Protein AF-A0A9W8PYK5-F1 (afdb_monomer_lite)

Secondary structure (DSSP, 8-state):
------------------SSSS-HHHHHHHHTT---HHHHHHHHH--HHHHHHHHTSHHHHHHHHTSTT---S-HHHHHHHHHHHHHHHHHHHHHHHHHHHTS---------TT------TT-----GGGS---

pLDDT: mean 73.77, std 20.31, range [39.22, 95.56]

Structure (mmCIF, N/CA/C/O backbone):
data_AF-A0A9W8PYK5-F1
#
_entry.id   AF-A0A9W8PYK5-F1
#
loop_
_atom_site.group_PDB
_atom_site.id
_atom_site.type_symbol
_atom_site.label_atom_id
_atom_site.label_alt_id
_atom_site.label_comp_id
_atom_site.label_asym_id
_atom_site.label_entity_id
_atom_site.label_seq_id
_atom_site.pdbx_PDB_ins_code
_atom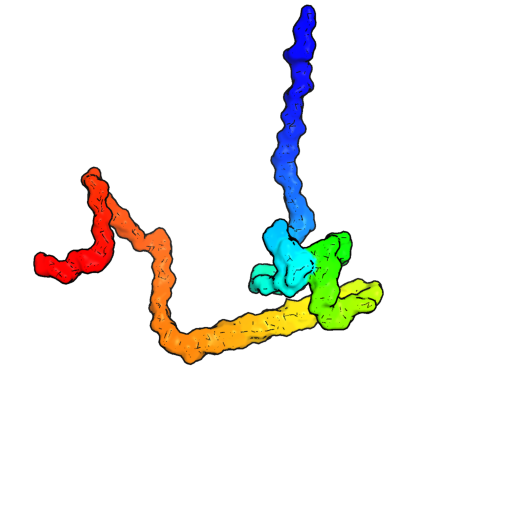_site.Cartn_x
_atom_site.Cartn_y
_atom_site.Cartn_z
_atom_site.occupancy
_atom_site.B_iso_or_equiv
_atom_site.auth_seq_id
_atom_site.auth_comp_id
_atom_site.auth_asym_id
_atom_site.auth_atom_id
_atom_site.pdbx_PDB_model_num
ATOM 1 N N . MET A 1 1 ? 37.634 44.873 -20.897 1.00 44.47 1 MET A N 1
ATOM 2 C CA . MET A 1 1 ? 36.393 44.235 -21.383 1.00 44.47 1 MET A CA 1
ATOM 3 C C . MET A 1 1 ? 35.898 43.322 -20.276 1.00 44.47 1 MET A C 1
ATOM 5 O O . MET A 1 1 ? 36.676 42.498 -19.819 1.00 44.47 1 MET A O 1
ATOM 9 N N . SER A 1 2 ? 34.698 43.587 -19.757 1.00 45.06 2 SER A N 1
ATOM 10 C CA . SER A 1 2 ? 34.107 42.909 -18.596 1.00 45.06 2 SER A CA 1
ATOM 11 C C . SER A 1 2 ? 33.348 41.668 -19.068 1.00 45.06 2 SER A C 1
ATOM 13 O O . SER A 1 2 ? 32.479 41.795 -19.922 1.00 45.06 2 SER A O 1
ATOM 15 N N . THR A 1 3 ? 33.678 40.487 -18.545 1.00 55.53 3 THR A N 1
ATOM 16 C CA . THR A 1 3 ? 32.977 39.212 -18.809 1.00 55.53 3 THR A CA 1
ATOM 17 C C . THR A 1 3 ? 31.985 38.874 -17.693 1.00 55.53 3 THR A C 1
ATOM 19 O O . THR A 1 3 ? 31.770 37.710 -17.371 1.00 55.53 3 THR A O 1
ATOM 22 N N . ALA A 1 4 ? 31.411 39.895 -17.059 1.00 53.50 4 ALA A N 1
ATOM 23 C CA . ALA A 1 4 ? 30.306 39.749 -16.121 1.00 53.50 4 ALA A CA 1
ATOM 24 C C . ALA A 1 4 ? 28.983 39.915 -16.883 1.00 53.50 4 ALA A C 1
ATOM 26 O O . ALA A 1 4 ? 28.378 40.979 -16.838 1.00 53.50 4 ALA A O 1
ATOM 27 N N . SER A 1 5 ? 28.582 38.897 -17.642 1.00 53.12 5 SER A N 1
ATOM 28 C CA . SER A 1 5 ? 27.223 38.798 -18.181 1.00 53.12 5 SER A CA 1
ATOM 29 C C . SER A 1 5 ? 26.858 37.324 -18.312 1.00 53.12 5 SER A C 1
ATOM 31 O O . SER A 1 5 ? 27.559 36.559 -18.973 1.00 53.12 5 SER A O 1
ATOM 33 N N . ASP A 1 6 ? 25.769 36.965 -17.641 1.00 51.00 6 ASP A N 1
ATOM 34 C CA . ASP A 1 6 ? 24.865 35.863 -17.978 1.00 51.00 6 ASP A CA 1
ATOM 35 C C . ASP A 1 6 ? 25.284 34.434 -17.617 1.00 51.00 6 ASP A C 1
ATOM 37 O O . ASP A 1 6 ? 24.949 33.464 -18.290 1.00 51.00 6 ASP A O 1
ATOM 41 N N . LEU A 1 7 ? 25.894 34.292 -16.440 1.00 48.78 7 LEU A N 1
ATOM 42 C CA . LEU A 1 7 ? 25.664 33.126 -15.576 1.00 48.78 7 LEU A CA 1
ATOM 43 C C . LEU A 1 7 ? 24.497 33.421 -14.618 1.00 48.78 7 LEU A C 1
ATOM 45 O O . LEU A 1 7 ? 24.572 33.157 -13.416 1.00 48.78 7 LEU A O 1
ATOM 49 N N . GLU A 1 8 ? 23.400 33.980 -15.135 1.00 53.50 8 GLU A N 1
ATOM 50 C CA . GLU A 1 8 ? 22.121 33.853 -14.447 1.00 53.50 8 GLU A CA 1
ATOM 51 C C . GLU A 1 8 ? 21.724 32.388 -14.548 1.00 53.50 8 GLU A C 1
ATOM 53 O O . GLU A 1 8 ? 21.186 31.893 -15.536 1.00 53.50 8 GLU A O 1
ATOM 58 N N . ARG A 1 9 ? 22.112 31.673 -13.493 1.00 52.19 9 ARG A N 1
ATOM 59 C CA . ARG A 1 9 ? 21.546 30.405 -13.077 1.00 52.19 9 ARG A CA 1
ATOM 60 C C . ARG A 1 9 ? 20.033 30.548 -13.127 1.00 52.19 9 ARG A C 1
ATOM 62 O O . ARG A 1 9 ? 19.408 30.980 -12.162 1.00 52.19 9 ARG A O 1
ATOM 69 N N . VAL A 1 10 ? 19.459 30.128 -14.244 1.00 49.66 10 VAL A N 1
ATOM 70 C CA . VAL A 1 10 ? 18.081 29.676 -14.310 1.00 49.66 10 VAL A CA 1
ATOM 71 C C . VAL A 1 10 ? 18.053 28.376 -13.506 1.00 49.66 10 VAL A C 1
ATOM 73 O O . VAL A 1 10 ? 18.071 27.271 -14.038 1.00 49.66 10 VAL A O 1
ATOM 76 N N . PHE A 1 11 ? 18.115 28.511 -12.179 1.00 44.44 11 PHE A N 1
ATOM 77 C CA . PHE A 1 11 ? 17.549 27.516 -11.295 1.00 44.44 11 PHE A CA 1
ATOM 78 C C . PHE A 1 11 ? 16.059 27.603 -11.554 1.00 44.44 11 PHE A C 1
ATOM 80 O O . PHE A 1 11 ? 15.350 28.384 -10.922 1.00 44.44 11 PHE A O 1
ATOM 87 N N . VAL A 1 12 ? 15.599 26.840 -12.540 1.00 50.09 12 VAL A N 1
ATOM 88 C CA . VAL A 1 12 ? 14.208 26.449 -12.536 1.00 50.09 12 VAL A CA 1
ATOM 89 C C . VAL A 1 12 ? 14.075 25.599 -11.276 1.00 50.09 12 VAL A C 1
ATOM 91 O O . VAL A 1 12 ? 14.440 24.428 -11.254 1.00 50.09 12 VAL A O 1
ATOM 94 N N . GLN A 1 13 ? 13.644 26.225 -10.181 1.00 45.12 13 GLN A N 1
ATOM 95 C CA . GLN A 1 13 ? 12.906 25.533 -9.134 1.00 45.12 13 GLN A CA 1
ATOM 96 C C . GLN A 1 13 ? 11.554 25.157 -9.744 1.00 45.12 13 GLN A C 1
ATOM 98 O O . GLN A 1 13 ? 10.511 25.632 -9.312 1.00 45.12 13 GLN A O 1
ATOM 103 N N . ASP A 1 14 ? 11.577 24.343 -10.799 1.00 47.97 14 ASP A N 1
ATOM 104 C CA . ASP A 1 14 ? 10.442 23.494 -11.073 1.00 47.97 14 ASP A CA 1
ATOM 105 C C . ASP A 1 14 ? 10.498 22.535 -9.900 1.00 47.97 14 ASP A C 1
ATOM 107 O O . ASP A 1 14 ? 11.382 21.680 -9.821 1.00 47.97 14 ASP A O 1
ATOM 111 N N . GLU A 1 15 ? 9.650 22.803 -8.908 1.00 48.62 15 GLU A N 1
ATOM 112 C CA . GLU A 1 15 ? 9.249 21.824 -7.918 1.00 48.62 15 GLU A CA 1
ATOM 113 C C . GLU A 1 15 ? 9.173 20.492 -8.654 1.00 48.62 15 GLU A C 1
ATOM 115 O O . GLU A 1 15 ? 8.349 20.332 -9.556 1.00 48.62 15 GLU A O 1
ATOM 120 N N . GLU A 1 16 ? 10.100 19.578 -8.357 1.00 44.22 16 GLU A N 1
ATOM 121 C CA . GLU A 1 16 ? 10.017 18.214 -8.846 1.00 44.22 16 GLU A CA 1
ATOM 122 C C . GLU A 1 16 ? 8.680 17.699 -8.325 1.00 44.22 16 GLU A C 1
ATOM 124 O O . GLU A 1 16 ? 8.561 17.301 -7.164 1.00 44.22 16 GLU A O 1
ATOM 129 N N . ILE A 1 17 ? 7.643 17.799 -9.161 1.00 49.41 17 ILE A N 1
ATOM 130 C CA . ILE A 1 17 ? 6.334 17.228 -8.908 1.00 49.41 17 ILE A CA 1
ATOM 131 C C . ILE A 1 17 ? 6.647 15.767 -8.673 1.00 49.41 17 ILE A C 1
ATOM 133 O O . ILE A 1 17 ? 7.004 15.042 -9.603 1.00 49.41 17 ILE A O 1
ATOM 137 N N . SER A 1 18 ? 6.620 15.352 -7.408 1.00 54.00 18 SER A N 1
ATOM 138 C CA . SER A 1 18 ? 6.951 13.988 -7.061 1.00 54.00 18 SER A CA 1
ATOM 139 C C . SER A 1 18 ? 5.966 13.120 -7.830 1.00 54.00 18 SER A C 1
ATOM 141 O O . SER A 1 18 ? 4.777 13.124 -7.525 1.00 54.00 18 SER A O 1
ATOM 143 N N . PHE A 1 19 ? 6.446 12.385 -8.833 1.00 71.88 19 PHE A N 1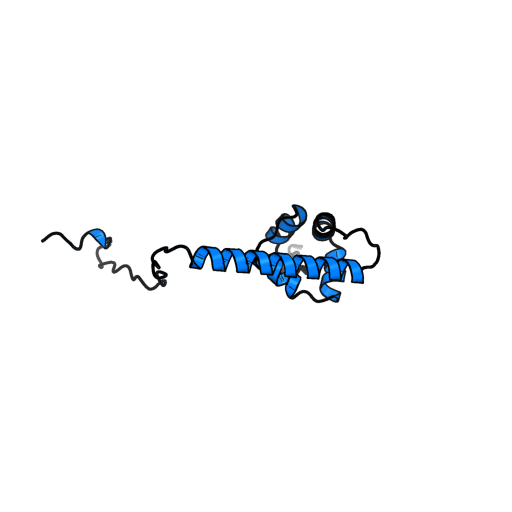
ATOM 144 C CA . PHE A 1 19 ? 5.631 11.530 -9.705 1.00 71.88 19 PHE A CA 1
ATOM 145 C C . PHE A 1 19 ? 4.904 10.402 -8.941 1.00 71.88 19 PHE A C 1
ATOM 147 O O . PHE A 1 19 ? 4.212 9.578 -9.530 1.00 71.88 19 PHE A O 1
ATOM 154 N N . SER A 1 20 ? 5.096 10.331 -7.625 1.00 82.19 20 SER A N 1
ATOM 155 C CA . SER A 1 20 ? 4.499 9.372 -6.715 1.00 82.19 20 SER A CA 1
ATOM 156 C C . SER A 1 20 ? 3.146 9.869 -6.197 1.00 82.19 20 SER A C 1
ATOM 158 O O . SER A 1 20 ? 3.036 10.983 -5.695 1.00 82.19 20 SER A O 1
ATOM 160 N N . LEU A 1 21 ? 2.133 8.997 -6.208 1.00 87.62 21 LEU A N 1
ATOM 161 C CA . LEU A 1 21 ? 0.850 9.204 -5.521 1.00 87.62 21 LEU A CA 1
ATOM 162 C C . LEU A 1 21 ? 1.010 9.454 -4.005 1.00 87.62 21 LEU A C 1
ATOM 164 O O . LEU A 1 21 ? 0.121 10.014 -3.350 1.00 87.62 21 LEU A O 1
ATOM 168 N N . PHE A 1 22 ? 2.133 9.013 -3.435 1.00 90.19 22 PHE A N 1
ATOM 169 C CA . PHE A 1 22 ? 2.429 9.098 -2.012 1.00 90.19 22 PHE A CA 1
ATOM 170 C C . PHE A 1 22 ? 3.386 10.246 -1.716 1.00 90.19 22 PHE A C 1
ATOM 172 O O . PHE A 1 22 ? 4.449 10.357 -2.331 1.00 90.19 22 PHE A O 1
ATOM 179 N N . THR A 1 23 ? 3.048 11.049 -0.711 1.00 91.62 23 THR A N 1
ATOM 180 C CA . THR A 1 23 ? 3.956 12.060 -0.165 1.00 91.62 23 THR A CA 1
ATOM 181 C C . THR A 1 23 ? 5.176 11.389 0.461 1.00 91.62 23 THR A C 1
ATOM 183 O O . THR A 1 23 ? 5.139 10.212 0.822 1.00 91.62 23 THR A O 1
ATOM 186 N N . VAL A 1 24 ? 6.262 12.138 0.657 1.00 90.44 24 VAL A N 1
ATOM 187 C CA . VAL A 1 24 ? 7.485 11.611 1.290 1.00 90.44 24 VAL A CA 1
ATOM 188 C C . VAL A 1 24 ? 7.191 10.978 2.659 1.00 90.44 24 VAL A C 1
ATOM 190 O O . VAL A 1 24 ? 7.721 9.918 2.986 1.00 90.44 24 VAL A O 1
ATOM 193 N N . GLN A 1 25 ? 6.291 11.573 3.447 1.00 90.94 25 GLN A N 1
ATOM 194 C CA . GLN A 1 25 ? 5.901 11.032 4.752 1.00 90.94 25 GLN A CA 1
ATOM 195 C C . GLN A 1 25 ? 5.159 9.694 4.628 1.00 90.94 25 GLN A C 1
ATOM 197 O O . GLN A 1 25 ? 5.433 8.761 5.383 1.00 90.94 25 GLN A O 1
ATOM 202 N N . GLU A 1 26 ? 4.251 9.575 3.660 1.00 91.50 26 GLU A N 1
ATOM 203 C CA . GLU A 1 26 ? 3.514 8.336 3.396 1.00 91.50 26 GLU A CA 1
ATOM 204 C C . GLU A 1 26 ? 4.434 7.230 2.869 1.00 91.50 26 GLU A C 1
ATOM 206 O O . GLU A 1 26 ? 4.288 6.079 3.272 1.00 91.50 26 GLU A O 1
ATOM 211 N N . GLN A 1 27 ? 5.425 7.569 2.038 1.00 92.44 27 GLN A N 1
ATOM 212 C CA . GLN A 1 27 ? 6.444 6.622 1.574 1.00 92.44 27 GLN A CA 1
ATOM 213 C C . GLN A 1 27 ? 7.251 6.053 2.747 1.00 92.44 27 GLN A C 1
ATOM 215 O O . GLN A 1 27 ? 7.454 4.844 2.827 1.00 92.44 27 GLN A O 1
ATOM 220 N N . VAL A 1 28 ? 7.647 6.897 3.710 1.00 91.50 28 VAL A N 1
ATOM 221 C CA . VAL A 1 28 ? 8.332 6.448 4.936 1.00 91.50 28 VAL A CA 1
ATOM 222 C C . VAL A 1 28 ? 7.433 5.550 5.791 1.00 91.50 28 VAL A C 1
ATOM 224 O O . VAL A 1 28 ? 7.927 4.612 6.420 1.00 91.50 28 VAL A O 1
ATOM 227 N N . MET A 1 29 ? 6.123 5.813 5.842 1.00 92.19 29 MET A N 1
ATOM 228 C CA . MET A 1 29 ? 5.179 4.933 6.540 1.00 92.19 29 MET A CA 1
ATOM 229 C C . MET A 1 29 ? 5.067 3.572 5.850 1.00 92.19 29 MET A C 1
ATOM 231 O O . MET A 1 29 ? 5.198 2.553 6.529 1.00 92.19 29 MET A O 1
ATOM 235 N N . LEU A 1 30 ? 4.899 3.560 4.526 1.00 92.56 30 LEU A N 1
ATOM 236 C CA . LEU A 1 30 ? 4.808 2.345 3.716 1.00 92.56 30 LEU A CA 1
ATOM 237 C C . LEU A 1 30 ? 6.073 1.490 3.821 1.00 92.56 30 LEU A C 1
ATOM 239 O O . LEU A 1 30 ? 5.966 0.302 4.104 1.00 92.56 30 LEU A O 1
ATOM 243 N N . HIS A 1 31 ? 7.253 2.105 3.734 1.00 90.44 31 HIS A N 1
ATOM 244 C CA . HIS A 1 31 ? 8.540 1.428 3.927 1.00 90.44 31 HIS A CA 1
ATOM 245 C C . HIS A 1 31 ? 8.651 0.737 5.299 1.00 90.44 31 HIS A C 1
ATOM 247 O O . HIS A 1 31 ? 9.320 -0.277 5.451 1.00 90.44 31 HIS A O 1
ATOM 253 N N . LYS A 1 32 ? 7.964 1.265 6.322 1.00 90.75 32 LYS A N 1
ATOM 254 C CA . LYS A 1 32 ? 7.890 0.672 7.669 1.00 90.75 32 LYS A CA 1
ATOM 255 C C . LYS A 1 32 ? 6.716 -0.302 7.846 1.00 90.75 32 LYS A C 1
ATOM 257 O O . LYS A 1 32 ? 6.438 -0.694 8.980 1.00 90.75 32 LYS A O 1
ATOM 262 N N . GLY A 1 33 ? 5.975 -0.628 6.786 1.00 88.75 33 GLY A N 1
ATOM 263 C CA . GLY A 1 33 ? 4.767 -1.457 6.847 1.00 88.75 33 GLY A CA 1
ATOM 264 C C . GLY A 1 33 ? 3.582 -0.800 7.562 1.00 88.75 33 GLY A C 1
ATOM 265 O O . GLY A 1 33 ? 2.647 -1.485 7.978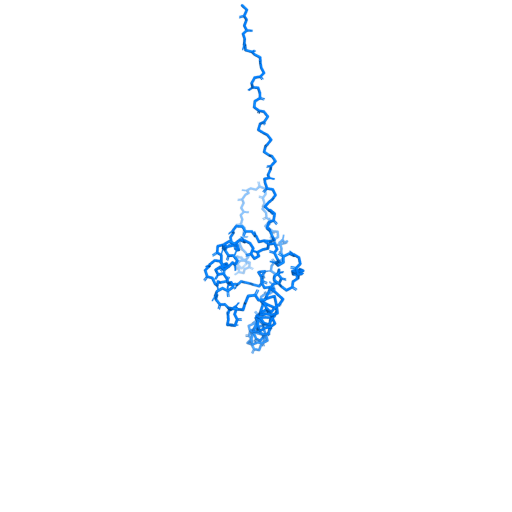 1.00 88.75 33 GLY A O 1
ATOM 266 N N . LYS A 1 34 ? 3.614 0.522 7.769 1.00 90.06 34 LYS A N 1
ATOM 267 C CA . LYS A 1 34 ? 2.559 1.275 8.458 1.00 90.06 34 LYS A CA 1
ATOM 268 C C . LYS A 1 34 ? 1.624 1.932 7.450 1.00 90.06 34 LYS A C 1
ATOM 270 O O . LYS A 1 34 ? 2.049 2.425 6.412 1.00 90.06 34 LYS A O 1
ATOM 275 N N . THR A 1 35 ? 0.340 1.995 7.794 1.00 90.81 35 THR A N 1
ATOM 276 C CA . THR A 1 35 ? -0.698 2.581 6.935 1.00 90.81 35 THR A CA 1
ATOM 277 C C . THR A 1 35 ? -1.667 3.429 7.747 1.00 90.81 35 THR A C 1
ATOM 279 O O . THR A 1 35 ? -2.072 3.012 8.832 1.00 90.81 35 THR A O 1
ATOM 282 N N . ASN A 1 36 ? -2.090 4.564 7.196 1.00 90.88 36 ASN A N 1
ATOM 283 C CA . ASN A 1 36 ? -3.181 5.394 7.710 1.00 90.88 36 ASN A CA 1
ATOM 284 C C . ASN A 1 36 ? -4.369 5.394 6.725 1.00 90.88 36 ASN A C 1
ATOM 286 O O . ASN A 1 36 ? -4.290 4.807 5.643 1.00 90.88 36 ASN A O 1
ATOM 290 N N . VAL A 1 37 ? -5.466 6.064 7.084 1.00 89.62 37 VAL A N 1
ATOM 291 C CA . VAL A 1 37 ? -6.686 6.115 6.257 1.00 89.62 37 VAL A CA 1
ATOM 292 C C . VAL A 1 37 ? -6.411 6.712 4.869 1.00 89.62 37 VAL A C 1
ATOM 294 O O . VAL A 1 37 ? -6.872 6.169 3.866 1.00 89.62 37 VAL A O 1
ATOM 297 N N . ALA A 1 38 ? -5.592 7.767 4.780 1.00 91.69 38 ALA A N 1
ATOM 298 C CA . ALA A 1 38 ? -5.224 8.395 3.509 1.00 91.69 38 ALA A CA 1
ATOM 299 C C . ALA A 1 38 ? -4.483 7.428 2.566 1.00 91.69 38 ALA A C 1
ATOM 301 O O . ALA A 1 38 ? -4.864 7.288 1.403 1.00 91.69 38 ALA A O 1
ATOM 302 N N . ILE A 1 39 ? -3.487 6.698 3.076 1.00 93.25 39 ILE A N 1
ATOM 303 C CA . ILE A 1 39 ? -2.739 5.671 2.337 1.00 93.25 39 ILE A CA 1
ATOM 304 C C . ILE A 1 39 ? -3.683 4.572 1.843 1.00 93.25 39 ILE A C 1
ATOM 306 O O . ILE A 1 39 ? -3.625 4.195 0.675 1.00 93.25 39 ILE A O 1
ATOM 310 N N . ILE A 1 40 ? -4.581 4.077 2.699 1.00 94.44 40 ILE A N 1
ATOM 311 C CA . ILE A 1 40 ? -5.541 3.029 2.321 1.00 94.44 40 ILE A CA 1
ATOM 312 C C . ILE A 1 40 ? -6.509 3.519 1.239 1.00 94.44 40 ILE A C 1
ATOM 314 O O . ILE A 1 40 ? -6.826 2.770 0.313 1.00 94.44 40 ILE A O 1
ATOM 318 N N . ASN A 1 41 ? -6.942 4.777 1.300 1.00 92.06 41 ASN A N 1
ATOM 319 C CA . ASN A 1 41 ? -7.782 5.368 0.263 1.00 92.06 41 ASN A CA 1
ATOM 320 C C . ASN A 1 41 ? -7.033 5.513 -1.066 1.00 92.06 41 ASN A C 1
ATOM 322 O O . ASN A 1 41 ? -7.581 5.133 -2.100 1.00 92.06 41 ASN A O 1
ATOM 326 N N . LYS A 1 42 ? -5.772 5.958 -1.041 1.00 94.94 42 LYS A N 1
ATOM 327 C CA . LYS A 1 42 ? -4.907 6.036 -2.230 1.00 94.94 42 LYS A CA 1
ATOM 328 C C . LYS A 1 42 ? -4.676 4.664 -2.859 1.00 94.94 42 LYS A C 1
ATOM 330 O O . LYS A 1 42 ? -4.931 4.498 -4.045 1.00 94.94 42 LYS A O 1
ATOM 335 N N . LEU A 1 43 ? -4.298 3.660 -2.067 1.00 94.31 43 LEU A N 1
ATOM 336 C CA . LEU A 1 43 ? -4.162 2.267 -2.521 1.00 94.31 43 LEU A CA 1
ATOM 337 C C . LEU A 1 43 ? -5.484 1.707 -3.079 1.00 94.31 43 LEU A C 1
ATOM 339 O O . LEU A 1 43 ? -5.490 0.918 -4.022 1.00 94.31 43 LEU A O 1
ATOM 343 N N . GLY A 1 44 ? -6.621 2.121 -2.516 1.00 93.19 44 GLY A N 1
ATOM 344 C CA . GLY A 1 44 ? -7.952 1.752 -2.995 1.00 93.19 44 GLY A CA 1
ATOM 345 C C . GLY A 1 44 ? -8.356 2.427 -4.307 1.00 93.19 44 GLY A C 1
ATOM 346 O O . GLY A 1 44 ? -9.031 1.803 -5.121 1.00 93.19 44 GLY A O 1
ATOM 347 N N . ALA A 1 45 ? -7.928 3.662 -4.550 1.00 93.44 45 ALA A N 1
ATOM 348 C CA . ALA A 1 45 ? -8.205 4.388 -5.791 1.00 93.44 45 ALA A CA 1
ATOM 349 C C . ALA A 1 45 ? -7.190 4.090 -6.908 1.00 93.44 45 ALA A C 1
ATOM 351 O O . ALA A 1 45 ? -7.480 4.325 -8.078 1.00 93.44 45 ALA A O 1
ATOM 352 N N . MET A 1 46 ? -6.020 3.556 -6.550 1.00 93.94 46 MET A N 1
ATOM 353 C CA . MET A 1 46 ? -4.914 3.290 -7.465 1.00 93.94 46 MET A CA 1
ATOM 354 C C . MET A 1 46 ? -5.340 2.407 -8.646 1.00 93.94 46 MET A C 1
ATOM 356 O O . MET A 1 46 ? -5.963 1.360 -8.450 1.00 93.94 46 MET A O 1
ATOM 360 N N . SER A 1 47 ? -5.000 2.804 -9.873 1.00 93.38 47 SER A N 1
ATOM 361 C CA . SER A 1 47 ? -5.164 1.956 -11.058 1.00 93.38 47 SER A CA 1
ATOM 362 C C . SER A 1 47 ? -4.083 0.876 -11.126 1.00 93.38 47 SER A C 1
ATOM 364 O O . SER A 1 47 ? -3.067 0.949 -10.438 1.00 93.38 47 SER A O 1
ATOM 366 N N . PHE A 1 48 ? -4.272 -0.126 -11.984 1.00 93.50 48 PHE A N 1
ATOM 367 C CA . PHE A 1 48 ? -3.239 -1.141 -12.190 1.00 93.50 48 PHE A CA 1
ATOM 368 C C . PHE A 1 48 ? -1.935 -0.528 -12.729 1.00 93.50 48 PHE A C 1
ATOM 370 O O . PHE A 1 48 ? -0.871 -0.825 -12.211 1.00 93.50 48 PHE A O 1
ATOM 377 N N . GLN A 1 49 ? -2.010 0.418 -13.670 1.00 92.62 49 GLN A N 1
ATOM 378 C CA . GLN A 1 49 ? -0.819 1.084 -14.216 1.00 92.62 49 GLN A CA 1
ATOM 379 C C . GLN A 1 49 ? -0.071 1.902 -13.155 1.00 92.62 49 GLN A C 1
ATOM 381 O O . GLN A 1 49 ? 1.157 1.932 -13.131 1.00 92.62 49 GLN A O 1
ATOM 386 N N . GLN A 1 50 ? -0.805 2.565 -12.256 1.00 93.06 50 GLN A N 1
ATOM 387 C CA . GLN A 1 50 ? -0.195 3.266 -11.127 1.00 93.06 50 GLN A CA 1
ATOM 388 C C . GLN A 1 50 ? 0.481 2.278 -10.178 1.00 93.06 50 GLN A C 1
ATOM 390 O O . GLN A 1 50 ? 1.576 2.551 -9.700 1.00 93.06 50 GLN A O 1
ATOM 395 N N . TYR A 1 51 ? -0.138 1.125 -9.935 1.00 94.31 51 TYR A N 1
ATOM 396 C CA . TYR A 1 51 ? 0.484 0.059 -9.163 1.00 94.31 51 TYR A CA 1
ATOM 397 C C . TYR A 1 51 ? 1.782 -0.436 -9.812 1.00 94.31 51 TYR A C 1
ATOM 399 O O . TYR A 1 51 ? 2.794 -0.490 -9.123 1.00 94.31 51 TYR A O 1
ATOM 407 N N . GLU A 1 52 ? 1.786 -0.728 -11.116 1.00 93.31 52 GLU A N 1
ATOM 408 C CA . GLU A 1 52 ? 2.993 -1.158 -11.839 1.00 93.31 52 GLU A CA 1
ATOM 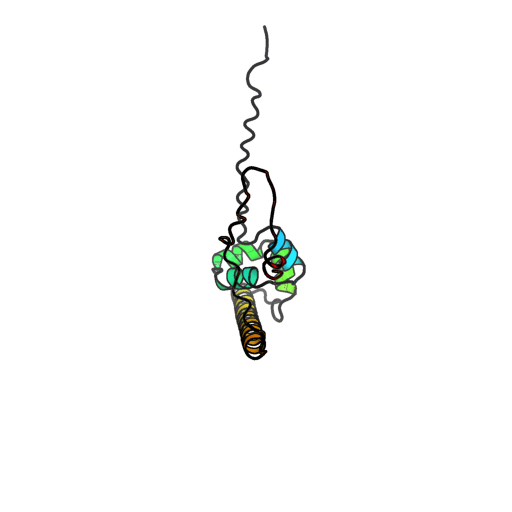409 C C . GLU A 1 52 ? 4.117 -0.132 -11.705 1.00 93.31 52 GLU A C 1
ATOM 411 O O . GLU A 1 52 ? 5.256 -0.490 -11.420 1.00 93.31 52 GLU A O 1
ATOM 416 N N . TYR A 1 53 ? 3.784 1.153 -11.837 1.00 92.81 53 TYR A N 1
ATOM 417 C CA . TYR A 1 53 ? 4.728 2.241 -11.619 1.00 92.81 53 TYR A CA 1
ATOM 418 C C . TYR A 1 53 ? 5.263 2.260 -10.180 1.00 92.81 53 TYR A C 1
ATOM 420 O O . TYR A 1 53 ? 6.469 2.347 -9.961 1.00 92.81 53 TYR A O 1
ATOM 428 N N . HIS A 1 54 ? 4.378 2.149 -9.189 1.00 92.00 54 HIS A N 1
ATOM 429 C CA . HIS A 1 54 ? 4.741 2.179 -7.776 1.00 92.00 54 HIS A CA 1
ATOM 430 C C . HIS A 1 54 ? 5.559 0.962 -7.333 1.00 92.00 54 HIS A C 1
ATOM 432 O O . HIS A 1 54 ? 6.466 1.118 -6.520 1.00 92.00 54 HIS A O 1
ATOM 438 N N . ALA A 1 55 ? 5.304 -0.213 -7.906 1.00 91.38 55 ALA A N 1
ATOM 439 C CA . ALA A 1 55 ? 6.034 -1.447 -7.630 1.00 91.38 55 ALA A CA 1
ATOM 440 C C . ALA A 1 55 ? 7.523 -1.379 -8.018 1.00 91.38 55 ALA A C 1
ATOM 442 O O . ALA A 1 55 ? 8.314 -2.175 -7.522 1.00 91.38 55 ALA A O 1
ATOM 443 N N . LEU A 1 56 ? 7.929 -0.410 -8.849 1.00 90.62 56 LEU A N 1
ATOM 444 C CA . LEU A 1 56 ? 9.336 -0.161 -9.186 1.00 90.62 56 LEU A CA 1
ATOM 445 C C . LEU A 1 56 ? 10.111 0.554 -8.068 1.00 90.62 56 LEU A C 1
ATOM 447 O O . LEU A 1 56 ? 11.340 0.624 -8.118 1.00 90.62 56 LEU A O 1
ATOM 451 N N . PHE A 1 57 ? 9.421 1.125 -7.078 1.00 90.88 57 PHE A N 1
ATOM 452 C CA . PHE A 1 57 ? 10.055 1.873 -6.000 1.00 90.88 57 PHE A CA 1
ATOM 453 C C . PHE A 1 57 ? 10.289 1.005 -4.771 1.00 90.88 57 PHE A C 1
ATOM 455 O O . PHE A 1 57 ? 9.384 0.332 -4.279 1.00 90.88 57 PHE A O 1
ATOM 462 N N . ARG A 1 58 ? 11.485 1.138 -4.186 1.00 90.50 58 ARG A N 1
ATOM 463 C CA . ARG A 1 58 ? 11.901 0.335 -3.031 1.00 90.50 58 ARG A CA 1
ATOM 464 C C . ARG A 1 58 ? 10.959 0.457 -1.829 1.00 90.50 58 ARG A C 1
ATOM 466 O O . ARG A 1 58 ? 10.607 -0.552 -1.240 1.00 90.50 58 ARG A O 1
ATOM 473 N N . TYR A 1 59 ? 10.471 1.663 -1.516 1.00 91.75 59 TYR A N 1
ATOM 474 C CA . TYR A 1 59 ? 9.531 1.853 -0.398 1.00 91.75 59 TYR A CA 1
ATOM 475 C C . TYR A 1 59 ? 8.240 1.039 -0.558 1.00 91.75 59 TYR A C 1
ATOM 477 O O . TYR A 1 59 ? 7.607 0.680 0.434 1.00 91.75 59 TYR A O 1
ATOM 485 N N . PHE A 1 60 ? 7.820 0.808 -1.802 1.00 92.31 60 PHE A N 1
ATOM 486 C CA . PHE A 1 60 ? 6.601 0.085 -2.113 1.00 92.31 60 PHE A CA 1
ATOM 487 C C . PHE A 1 60 ? 6.865 -1.417 -2.152 1.00 92.31 60 PHE A C 1
ATOM 489 O O . PHE A 1 60 ? 6.051 -2.174 -1.642 1.00 92.31 60 PHE A O 1
ATOM 496 N N . GLU A 1 61 ? 8.019 -1.838 -2.670 1.00 91.75 61 GLU A N 1
ATOM 497 C CA . GLU A 1 61 ? 8.502 -3.217 -2.558 1.00 91.75 61 GLU A CA 1
ATOM 498 C C . GLU A 1 61 ? 8.555 -3.657 -1.089 1.00 91.75 61 GLU A C 1
ATOM 500 O O . GLU A 1 61 ? 7.918 -4.642 -0.726 1.00 91.75 61 GLU A O 1
ATOM 505 N N . ASP A 1 62 ? 9.182 -2.862 -0.215 1.00 92.50 62 ASP A N 1
ATOM 506 C CA . ASP A 1 62 ? 9.253 -3.168 1.218 1.00 92.50 62 ASP A CA 1
ATOM 507 C C . ASP A 1 62 ? 7.851 -3.206 1.865 1.00 92.50 62 ASP A C 1
ATOM 509 O O . ASP A 1 62 ? 7.600 -3.994 2.774 1.00 92.50 62 ASP A O 1
ATOM 513 N N . PHE A 1 63 ? 6.895 -2.401 1.380 1.00 93.94 63 PHE A N 1
ATOM 514 C CA . PHE A 1 63 ? 5.491 -2.510 1.790 1.00 93.94 63 PHE A CA 1
ATOM 515 C C . PHE A 1 63 ? 4.859 -3.831 1.332 1.00 93.94 63 PHE A C 1
ATOM 517 O O . PHE A 1 63 ? 4.193 -4.490 2.135 1.00 93.94 63 PHE A O 1
ATOM 524 N N . LEU A 1 64 ? 5.055 -4.231 0.072 1.00 92.81 64 LEU A N 1
ATOM 525 C CA . LEU A 1 64 ? 4.544 -5.496 -0.459 1.00 92.81 64 LEU A CA 1
ATOM 526 C C . LEU A 1 64 ? 5.092 -6.681 0.333 1.00 92.81 64 LEU A C 1
ATOM 528 O O . LEU A 1 64 ? 4.322 -7.585 0.649 1.00 92.81 64 LEU A O 1
ATOM 532 N N . GLU A 1 65 ? 6.359 -6.627 0.754 1.00 91.75 65 GLU A N 1
ATOM 533 C CA . GLU A 1 65 ? 6.978 -7.652 1.598 1.00 91.75 65 GLU A CA 1
ATOM 534 C C . GLU A 1 65 ? 6.228 -7.878 2.923 1.00 91.75 65 GLU A C 1
ATOM 536 O O . GLU A 1 65 ? 6.226 -8.988 3.464 1.00 91.75 65 GLU A O 1
ATOM 541 N N . THR A 1 66 ? 5.533 -6.854 3.432 1.00 91.12 66 THR A N 1
ATOM 542 C CA . THR A 1 66 ? 4.719 -6.958 4.654 1.00 91.12 66 THR A CA 1
ATOM 543 C C . THR A 1 66 ? 3.361 -7.630 4.440 1.00 91.12 66 THR A C 1
ATOM 545 O O . THR A 1 66 ? 2.696 -8.005 5.412 1.00 91.12 66 THR A O 1
ATOM 548 N N . LEU A 1 67 ? 2.918 -7.785 3.188 1.00 90.56 67 LEU A N 1
ATOM 549 C CA . LEU A 1 67 ? 1.608 -8.336 2.867 1.00 90.56 67 LEU A CA 1
ATOM 550 C C . LEU A 1 67 ? 1.652 -9.868 2.784 1.00 90.56 67 LEU A C 1
ATOM 552 O O . LEU A 1 67 ? 2.495 -10.442 2.099 1.00 90.56 67 LEU A O 1
ATOM 556 N N . PRO A 1 68 ? 0.708 -10.583 3.417 1.00 86.31 68 PRO A N 1
ATOM 557 C CA . PRO A 1 68 ? 0.652 -12.033 3.287 1.00 86.31 68 PRO A CA 1
ATOM 558 C C . PRO A 1 68 ? 0.312 -12.424 1.840 1.00 86.31 68 PRO A C 1
ATOM 560 O O . PRO A 1 68 ? -0.694 -11.961 1.304 1.00 86.31 68 PRO A O 1
ATOM 563 N N . GLY A 1 69 ? 1.122 -13.304 1.241 1.00 81.38 69 GLY A N 1
ATOM 564 C CA . GLY A 1 69 ? 0.904 -13.829 -0.114 1.00 81.38 69 GLY A CA 1
ATOM 565 C C . GLY A 1 69 ? 1.548 -13.025 -1.248 1.00 81.38 69 GLY A C 1
ATOM 566 O O . GLY A 1 69 ? 1.271 -13.308 -2.407 1.00 81.38 69 GLY A O 1
ATOM 567 N N . TRP A 1 70 ? 2.413 -12.049 -0.951 1.00 83.75 70 TRP A N 1
ATOM 568 C CA . TRP A 1 70 ? 3.023 -11.182 -1.970 1.00 83.75 70 TRP A CA 1
ATOM 569 C C . TRP A 1 70 ? 4.050 -11.876 -2.885 1.00 83.75 70 TRP A C 1
ATOM 571 O O . TRP A 1 70 ? 4.281 -11.406 -3.994 1.00 83.75 70 TRP A O 1
ATOM 581 N N . TRP A 1 71 ? 4.671 -12.979 -2.443 1.00 78.38 71 TRP A N 1
ATOM 582 C CA . TRP A 1 71 ? 5.870 -13.592 -3.053 1.00 78.38 71 TRP A CA 1
ATOM 583 C C . TRP A 1 71 ? 5.658 -14.229 -4.440 1.00 78.38 71 TRP A C 1
ATOM 585 O O . TRP A 1 71 ? 6.474 -15.025 -4.909 1.00 78.38 71 TRP A O 1
ATOM 595 N N . THR A 1 72 ? 4.550 -13.930 -5.109 1.00 79.75 72 THR A N 1
ATOM 596 C CA . THR A 1 72 ? 4.272 -14.403 -6.461 1.00 79.75 72 THR A CA 1
ATOM 597 C C . THR A 1 72 ? 4.948 -13.494 -7.488 1.00 79.75 72 THR A C 1
ATOM 599 O O . THR A 1 72 ? 4.822 -12.278 -7.368 1.00 79.75 72 THR A O 1
ATOM 602 N N . PRO A 1 73 ? 5.579 -14.033 -8.543 1.00 79.88 73 PRO A N 1
ATOM 603 C CA . PRO A 1 73 ? 6.141 -13.220 -9.625 1.00 79.88 73 PRO A CA 1
ATOM 604 C C . PRO A 1 73 ? 5.071 -12.610 -10.552 1.00 79.88 73 PRO A C 1
ATOM 606 O O . PRO A 1 73 ? 5.404 -11.813 -11.423 1.00 79.88 73 PRO A O 1
ATOM 609 N N . ASP A 1 74 ? 3.799 -12.989 -10.394 1.00 89.56 74 ASP A N 1
ATOM 610 C CA . ASP A 1 74 ? 2.689 -12.436 -11.167 1.00 89.56 74 ASP A CA 1
ATOM 611 C C . ASP A 1 74 ? 2.229 -11.092 -10.589 1.00 89.56 74 ASP A C 1
ATOM 613 O O . ASP A 1 74 ? 1.645 -11.014 -9.505 1.00 89.56 74 ASP A O 1
ATOM 617 N N . ILE A 1 75 ? 2.460 -10.032 -11.357 1.00 89.69 75 ILE A N 1
ATOM 618 C CA . ILE A 1 75 ? 2.118 -8.658 -11.002 1.00 89.69 75 ILE A CA 1
ATOM 619 C C . ILE A 1 75 ? 0.604 -8.444 -10.831 1.00 89.69 75 ILE A C 1
ATOM 621 O O . ILE A 1 75 ? 0.182 -7.638 -9.998 1.00 89.69 75 ILE A O 1
ATOM 625 N N . HIS A 1 76 ? -0.237 -9.203 -11.545 1.00 92.31 76 HIS A N 1
ATOM 626 C CA . HIS A 1 76 ? -1.688 -9.147 -11.368 1.00 92.31 76 HIS A CA 1
ATOM 627 C C . HIS A 1 76 ? -2.092 -9.734 -10.020 1.00 92.31 76 HIS A C 1
ATOM 629 O O . HIS A 1 76 ? -2.910 -9.148 -9.308 1.00 92.31 76 HIS A O 1
ATOM 635 N N . HIS A 1 77 ? -1.488 -10.859 -9.638 1.00 91.88 77 HIS A N 1
ATOM 636 C CA . HIS A 1 77 ? -1.719 -11.462 -8.333 1.00 91.88 77 HIS A CA 1
ATOM 637 C C . HIS A 1 77 ? -1.290 -10.527 -7.201 1.00 91.88 77 HIS A C 1
ATOM 639 O O . HIS A 1 77 ? -2.058 -10.303 -6.266 1.00 91.88 77 HIS A O 1
ATOM 645 N N . GLN A 1 78 ? -0.114 -9.909 -7.307 1.00 91.75 78 GLN A N 1
ATOM 646 C CA . GLN A 1 78 ? 0.340 -8.939 -6.312 1.00 91.75 78 GLN A CA 1
ATOM 647 C C . GLN A 1 78 ? -0.618 -7.741 -6.198 1.00 91.75 78 GLN A C 1
ATOM 649 O O . GLN A 1 78 ? -0.957 -7.320 -5.090 1.00 91.75 78 GLN A O 1
ATOM 654 N N . PHE A 1 79 ? -1.138 -7.232 -7.321 1.00 94.50 79 PHE A N 1
ATOM 655 C CA . PHE A 1 79 ? -2.157 -6.183 -7.295 1.00 94.50 79 PHE A CA 1
ATOM 656 C C . PHE A 1 79 ? -3.434 -6.640 -6.578 1.00 94.50 79 PHE A C 1
ATOM 658 O O . PHE A 1 79 ? -3.982 -5.895 -5.763 1.00 94.50 79 PHE A O 1
ATOM 665 N N . HIS A 1 80 ? -3.890 -7.873 -6.817 1.00 93.75 80 HIS A N 1
ATOM 666 C CA . HIS A 1 80 ? -5.017 -8.459 -6.086 1.00 93.75 80 HIS A CA 1
ATOM 667 C C . HIS A 1 80 ? -4.748 -8.551 -4.578 1.00 93.75 80 HIS A C 1
ATOM 669 O O . HIS A 1 80 ? -5.609 -8.161 -3.791 1.00 93.75 80 HIS A O 1
ATOM 675 N N . VAL A 1 81 ? -3.543 -8.950 -4.162 1.00 94.00 81 VAL A N 1
ATOM 676 C CA . VAL A 1 81 ? -3.140 -8.972 -2.744 1.00 94.00 81 VAL A CA 1
ATOM 677 C C . VAL A 1 81 ? -3.249 -7.579 -2.113 1.00 94.00 81 VAL A C 1
ATOM 679 O O . VAL A 1 81 ? -3.758 -7.443 -0.994 1.00 94.00 81 VAL A O 1
ATOM 682 N N . VAL A 1 82 ? -2.849 -6.523 -2.831 1.00 94.12 82 VAL A N 1
ATOM 683 C CA . VAL A 1 82 ? -3.020 -5.132 -2.376 1.00 94.12 82 VAL A CA 1
ATOM 684 C C . VAL A 1 82 ? -4.502 -4.764 -2.256 1.00 94.12 82 VAL A C 1
ATOM 686 O O . VAL A 1 82 ? -4.898 -4.138 -1.268 1.00 94.12 82 VAL A O 1
ATOM 689 N N . ARG A 1 83 ? -5.355 -5.174 -3.203 1.00 95.56 83 ARG A N 1
ATOM 690 C CA . ARG A 1 83 ? -6.809 -4.937 -3.117 1.00 95.56 83 ARG A CA 1
ATOM 691 C C . ARG A 1 83 ? -7.431 -5.625 -1.907 1.00 95.56 83 ARG A C 1
ATOM 693 O O . ARG A 1 83 ? -8.185 -4.987 -1.169 1.00 95.56 83 ARG A O 1
ATOM 700 N N . ASP A 1 84 ? -7.062 -6.872 -1.653 1.00 94.38 84 ASP A N 1
ATOM 701 C CA . ASP A 1 84 ? -7.543 -7.636 -0.503 1.00 94.38 84 ASP A CA 1
ATOM 702 C C . ASP A 1 84 ? -7.058 -7.036 0.818 1.00 94.38 84 ASP A C 1
ATOM 704 O O . ASP A 1 84 ? -7.776 -7.020 1.822 1.00 94.38 84 ASP A O 1
ATOM 708 N N . PHE A 1 85 ? -5.832 -6.514 0.848 1.00 94.12 85 PHE A N 1
ATOM 709 C CA . PHE A 1 85 ? -5.327 -5.752 1.983 1.00 94.12 85 PHE A CA 1
ATOM 710 C C . PHE A 1 85 ? -6.161 -4.488 2.239 1.00 94.12 85 PHE A C 1
ATOM 712 O O . PHE A 1 85 ? -6.609 -4.273 3.369 1.00 94.12 85 PHE A O 1
ATOM 719 N N . VAL A 1 86 ? -6.436 -3.689 1.203 1.00 94.50 86 VAL A N 1
ATOM 720 C CA . VAL A 1 86 ? -7.262 -2.475 1.309 1.00 94.50 86 VAL A CA 1
ATOM 721 C C . VAL A 1 86 ? -8.667 -2.805 1.807 1.00 94.50 86 VAL A C 1
ATOM 723 O O . VAL A 1 86 ? -9.152 -2.144 2.724 1.00 94.50 86 VAL A O 1
ATOM 726 N N . ALA A 1 87 ? -9.312 -3.837 1.258 1.00 93.31 87 ALA A N 1
ATOM 727 C CA . ALA A 1 87 ? -10.647 -4.258 1.677 1.00 93.31 87 ALA A CA 1
ATOM 728 C C . ALA A 1 87 ? -10.679 -4.647 3.165 1.00 93.31 87 ALA A C 1
ATOM 730 O O . ALA A 1 87 ? -11.542 -4.192 3.917 1.00 93.31 8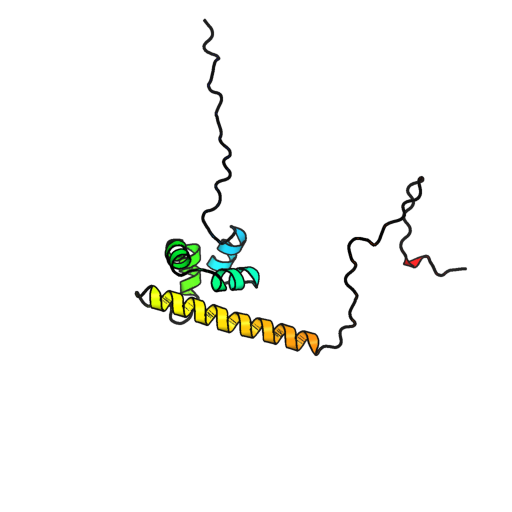7 ALA A O 1
ATOM 731 N N . ARG A 1 88 ? -9.687 -5.424 3.624 1.00 92.81 88 ARG A N 1
ATOM 732 C CA . ARG A 1 88 ? -9.549 -5.796 5.041 1.00 92.81 88 ARG A CA 1
ATOM 733 C C . ARG A 1 88 ? -9.358 -4.578 5.943 1.00 92.81 88 ARG A C 1
ATOM 735 O O . ARG A 1 88 ? -9.977 -4.514 7.002 1.00 92.81 88 ARG A O 1
ATOM 742 N N . LYS A 1 89 ? -8.537 -3.611 5.529 1.00 92.31 89 LYS A N 1
ATOM 743 C CA . LYS A 1 89 ? -8.275 -2.391 6.307 1.00 92.31 89 LYS A CA 1
ATOM 744 C C . LYS A 1 89 ? -9.480 -1.458 6.362 1.00 92.31 89 LYS A C 1
ATOM 746 O O . LYS A 1 89 ? -9.810 -0.997 7.447 1.00 92.31 89 LYS A O 1
ATOM 751 N N . LYS A 1 90 ? -10.186 -1.245 5.249 1.00 90.06 90 LYS A N 1
ATOM 752 C CA . LYS A 1 90 ? -11.431 -0.457 5.230 1.00 90.06 90 LYS A CA 1
ATOM 753 C C . LYS A 1 90 ? -12.490 -1.044 6.163 1.00 90.06 90 LYS A C 1
ATOM 755 O O . LYS A 1 90 ? -13.084 -0.313 6.943 1.00 90.06 90 LYS A O 1
ATOM 760 N N . ASN A 1 91 ? -12.652 -2.368 6.155 1.00 89.31 91 ASN A N 1
ATOM 761 C CA . ASN A 1 91 ? -13.567 -3.048 7.073 1.00 89.31 91 ASN A CA 1
ATOM 762 C C . ASN A 1 91 ? -13.140 -2.932 8.545 1.00 89.31 91 ASN A C 1
ATOM 764 O O . ASN A 1 91 ? -13.997 -2.943 9.422 1.00 89.31 91 ASN A O 1
ATOM 768 N N . ALA A 1 92 ? -11.837 -2.865 8.832 1.00 88.00 92 ALA A N 1
ATOM 769 C CA . ALA A 1 92 ? -11.344 -2.656 10.190 1.00 88.00 92 ALA A CA 1
ATOM 770 C C . ALA A 1 92 ? -11.656 -1.235 10.682 1.00 88.00 92 ALA A C 1
ATOM 772 O O . ALA A 1 92 ? -12.219 -1.099 11.761 1.00 88.00 92 ALA A O 1
ATOM 773 N N . PHE A 1 93 ? -11.391 -0.212 9.863 1.00 83.50 93 PHE A N 1
ATOM 774 C CA . PHE A 1 93 ? -11.705 1.177 10.210 1.00 83.50 93 PHE A CA 1
ATOM 775 C C . PHE A 1 93 ? -13.205 1.407 10.399 1.00 83.50 93 PHE A C 1
ATOM 777 O O . PHE A 1 93 ? -13.602 1.953 11.419 1.00 83.50 93 PHE A O 1
ATOM 784 N N . ALA A 1 94 ? -14.047 0.884 9.503 1.00 82.00 94 ALA A N 1
ATOM 785 C CA . ALA A 1 94 ? -15.500 0.991 9.651 1.00 82.00 94 ALA A CA 1
ATOM 786 C C . ALA A 1 94 ? -16.016 0.337 10.950 1.00 82.00 94 ALA A C 1
ATOM 788 O O . ALA A 1 94 ? -16.970 0.807 11.562 1.00 82.00 94 ALA A O 1
ATOM 789 N N . LYS A 1 95 ? -15.379 -0.753 11.401 1.00 83.19 95 LYS A N 1
ATOM 790 C CA . LYS A 1 95 ? -15.711 -1.396 12.683 1.00 83.19 95 LYS A CA 1
ATOM 791 C C . LYS A 1 95 ? -15.228 -0.603 13.893 1.00 83.19 95 LYS A C 1
ATOM 793 O O . LYS A 1 95 ? -15.817 -0.748 14.957 1.00 83.19 95 LYS A O 1
ATOM 798 N N . GLU A 1 96 ? -14.135 0.139 13.770 1.00 79.31 96 GLU A N 1
ATOM 799 C CA . GLU A 1 96 ? -13.650 1.025 14.831 1.00 79.31 96 GLU A CA 1
ATOM 800 C C . GLU A 1 96 ? -14.550 2.258 14.954 1.00 79.31 96 GLU A C 1
ATOM 802 O O . GLU A 1 96 ? -14.934 2.599 16.066 1.00 79.31 96 GLU A O 1
ATOM 807 N N . GLU A 1 97 ? -14.978 2.846 13.835 1.00 73.75 97 GLU A N 1
ATOM 808 C CA . GLU A 1 97 ? -15.957 3.943 13.809 1.00 73.75 97 GLU A CA 1
ATOM 809 C C . GLU A 1 97 ? -17.285 3.529 14.460 1.00 73.75 97 GLU A C 1
ATOM 811 O O . GLU A 1 97 ? -17.725 4.178 15.404 1.00 73.75 97 GLU A O 1
ATOM 816 N N . ALA A 1 98 ? -17.848 2.378 14.074 1.00 71.50 98 ALA A N 1
ATOM 817 C CA . ALA A 1 98 ? -19.094 1.874 14.662 1.00 71.50 98 ALA A CA 1
ATOM 818 C C . ALA A 1 98 ? -18.989 1.573 16.171 1.00 71.50 98 ALA A C 1
ATOM 820 O O . ALA A 1 98 ? -19.963 1.695 16.903 1.00 71.50 98 ALA A O 1
ATOM 821 N N . LYS A 1 99 ? -17.807 1.175 16.660 1.00 67.31 99 LYS A N 1
ATOM 822 C CA . LYS A 1 99 ? -17.577 0.942 18.096 1.00 67.31 99 LYS A CA 1
ATOM 823 C C . LYS A 1 99 ? -17.403 2.229 18.894 1.00 67.31 99 LYS A C 1
ATOM 825 O O . LYS A 1 99 ? -17.660 2.217 20.092 1.00 67.31 99 LYS A O 1
ATOM 830 N N . ASN A 1 100 ? -16.930 3.294 18.253 1.00 60.34 100 ASN A N 1
ATOM 831 C CA . ASN A 1 100 ? -16.794 4.601 18.884 1.00 60.34 100 ASN A CA 1
ATOM 832 C C . ASN A 1 100 ? -18.143 5.335 18.931 1.00 60.34 100 ASN A C 1
ATOM 834 O O . ASN A 1 100 ? -18.385 6.065 19.886 1.00 60.34 100 ASN A O 1
ATOM 838 N N . GLU A 1 101 ? -19.036 5.097 17.964 1.00 56.09 101 GLU A N 1
ATOM 839 C CA . GLU A 1 101 ? -20.412 5.623 17.981 1.00 56.09 101 GLU A CA 1
ATOM 840 C C . GLU A 1 101 ? -21.293 4.998 19.081 1.00 56.09 101 GLU A C 1
ATOM 842 O O . GLU A 1 101 ? -22.182 5.672 19.588 1.00 56.09 101 GLU A O 1
ATOM 847 N N . ASP A 1 102 ? -21.018 3.757 19.507 1.00 53.75 102 ASP A N 1
ATOM 848 C CA . ASP A 1 102 ? -21.708 3.097 20.636 1.00 53.75 102 ASP A CA 1
ATOM 849 C C . ASP A 1 102 ? -21.150 3.496 22.021 1.00 53.75 102 ASP A C 1
ATOM 851 O O . ASP A 1 102 ? -21.659 3.055 23.055 1.00 53.75 102 ASP A O 1
ATOM 855 N N . SER A 1 103 ? -20.084 4.301 22.077 1.00 44.94 103 SER A N 1
ATOM 856 C CA . SER A 1 103 ? -19.656 4.929 23.327 1.00 44.94 103 SER A CA 1
ATOM 857 C C . SER A 1 103 ? -20.307 6.301 23.427 1.00 44.94 103 SER A C 1
ATOM 859 O O . SER A 1 103 ? -19.980 7.176 22.633 1.00 44.94 103 SER A O 1
ATOM 861 N N . ASP A 1 104 ? -21.216 6.461 24.395 1.00 47.88 104 ASP A N 1
ATOM 862 C CA . ASP A 1 104 ? -21.862 7.719 24.800 1.00 47.88 104 ASP A CA 1
ATOM 863 C C . ASP A 1 104 ? -20.818 8.778 25.217 1.00 47.88 104 ASP A C 1
ATOM 865 O O . ASP A 1 104 ? -20.670 9.128 26.390 1.00 47.88 104 ASP A O 1
ATOM 869 N N . TYR A 1 105 ? -20.051 9.286 24.258 1.00 44.22 105 TYR A N 1
ATOM 870 C CA . TYR A 1 105 ? -19.305 10.519 24.391 1.00 44.22 105 TYR A CA 1
ATOM 871 C C . TYR A 1 105 ? -20.199 11.633 23.877 1.00 44.22 105 TYR A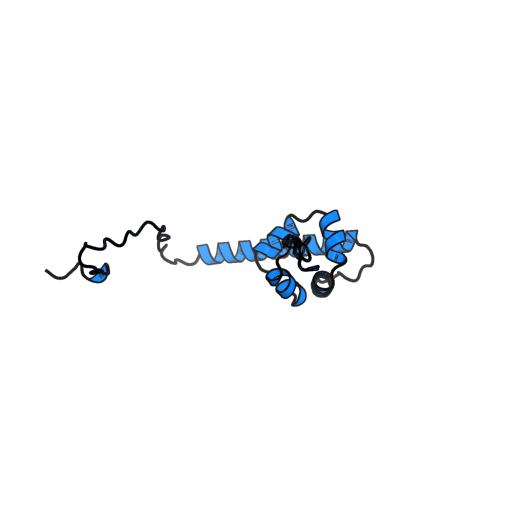 C 1
ATOM 873 O O . TYR A 1 105 ? -20.523 11.720 22.694 1.00 44.22 105 TYR A O 1
ATOM 881 N N . GLU A 1 106 ? -20.614 12.459 24.830 1.00 49.44 106 GLU A N 1
ATOM 882 C CA . GLU A 1 106 ? -21.286 13.729 24.630 1.00 49.44 106 GLU A CA 1
ATOM 883 C C . GLU A 1 106 ? -20.612 14.488 23.479 1.00 49.44 106 GLU A C 1
ATOM 885 O O . GLU A 1 106 ? -19.408 14.758 23.488 1.00 49.44 106 GLU A O 1
ATOM 890 N N . PHE A 1 107 ? -21.404 14.744 22.443 1.00 40.38 107 PHE A N 1
ATOM 891 C CA . PHE A 1 107 ? -21.026 15.446 21.230 1.00 40.38 107 PHE A CA 1
ATOM 892 C C . PHE A 1 107 ? -20.583 16.864 21.615 1.00 40.38 107 PHE A C 1
ATOM 894 O O . PHE A 1 107 ? -21.412 17.763 21.734 1.00 40.38 107 PHE A O 1
ATOM 901 N N . VAL A 1 108 ? -19.285 17.081 21.849 1.00 46.66 108 VAL A N 1
ATOM 902 C CA . VAL A 1 108 ? -18.745 18.442 21.882 1.00 46.66 108 VAL A CA 1
ATOM 903 C C . VAL A 1 108 ? -18.749 18.905 20.436 1.00 46.66 108 VAL A C 1
ATOM 905 O O . VAL A 1 108 ? -17.892 18.532 19.634 1.00 46.66 108 VAL A O 1
ATOM 908 N N . GLU A 1 109 ? -19.816 19.626 20.111 1.00 51.38 109 GLU A N 1
ATOM 909 C CA . GLU A 1 109 ? -20.054 20.312 18.854 1.00 51.38 109 GLU A CA 1
ATOM 910 C C . GLU A 1 109 ? -18.740 20.921 18.357 1.00 51.38 109 GLU A C 1
ATOM 912 O O . GLU A 1 109 ? -18.042 21.630 19.087 1.00 51.38 109 GLU A O 1
ATOM 917 N N . ALA A 1 110 ? -18.357 20.559 17.132 1.00 46.31 110 ALA A N 1
ATOM 918 C CA . ALA A 1 110 ? -17.164 21.081 16.499 1.00 46.31 110 ALA A CA 1
ATOM 919 C C . ALA A 1 110 ? -17.222 22.610 16.551 1.00 46.31 110 ALA A C 1
ATOM 921 O O . ALA A 1 110 ? -18.071 23.214 15.898 1.00 46.31 110 ALA A O 1
ATOM 922 N N . VAL A 1 111 ? -16.318 23.215 17.328 1.00 47.06 111 VAL A N 1
ATOM 923 C CA . VAL A 1 111 ? -16.074 24.656 17.323 1.00 47.06 111 VAL A CA 1
ATOM 924 C C . VAL A 1 111 ? -15.653 25.013 15.903 1.00 47.06 111 VAL A C 1
ATOM 926 O O . VAL A 1 111 ? -14.504 24.843 15.490 1.00 47.06 111 VAL A O 1
ATOM 929 N N . THR A 1 112 ? -16.630 25.432 15.108 1.00 43.19 112 THR A N 1
ATOM 930 C CA . THR A 1 112 ? -16.414 26.108 13.842 1.00 43.19 112 THR A CA 1
ATOM 931 C C . THR A 1 112 ? -15.546 27.327 14.117 1.00 43.19 112 THR A C 1
ATOM 933 O O . THR A 1 112 ? -15.706 27.981 15.146 1.00 43.19 112 THR A O 1
ATOM 936 N N . ALA A 1 113 ? -14.621 27.632 13.208 1.00 48.56 113 ALA A N 1
ATOM 937 C CA . ALA A 1 113 ? -13.659 28.734 13.295 1.00 48.56 113 ALA A CA 1
ATOM 938 C C . ALA A 1 113 ? -14.300 30.144 13.197 1.00 48.56 113 ALA A C 1
ATOM 940 O O . ALA A 1 113 ? -13.756 31.040 12.558 1.00 48.56 113 ALA A O 1
ATOM 941 N N . GLU A 1 114 ? -15.457 30.325 13.830 1.00 47.31 114 GLU A N 1
ATOM 942 C CA . GLU A 1 114 ? -16.235 31.554 13.975 1.00 47.31 114 GLU A CA 1
ATOM 943 C C . GLU A 1 114 ? -16.562 31.846 15.454 1.00 47.31 114 GLU A C 1
ATOM 945 O O . GLU A 1 114 ? -17.445 32.647 15.748 1.00 47.31 114 GLU A O 1
ATOM 950 N N . ASP A 1 115 ? -15.844 31.249 16.414 1.00 45.03 115 ASP A N 1
ATOM 951 C CA . ASP A 1 115 ? -15.821 31.766 17.790 1.00 45.03 115 ASP A CA 1
ATOM 952 C C . ASP A 1 115 ? -14.946 33.034 17.803 1.00 45.03 115 ASP A C 1
ATOM 954 O O . ASP A 1 115 ? -13.745 33.028 18.087 1.00 45.03 115 ASP A O 1
ATOM 958 N N . PHE A 1 116 ? -15.553 34.134 17.358 1.00 42.72 116 PHE A N 1
ATOM 959 C CA . PHE A 1 116 ? -14.949 35.454 17.298 1.00 42.72 116 PHE A CA 1
ATOM 960 C C . PHE A 1 116 ? -14.550 35.912 18.707 1.00 42.72 116 PHE A C 1
ATOM 962 O O . PHE A 1 116 ? -15.384 36.241 19.546 1.00 42.72 116 PHE A O 1
ATOM 969 N N . LEU A 1 117 ? -13.240 35.975 18.935 1.00 48.25 117 LEU A N 1
ATOM 970 C CA . LEU A 1 117 ? -12.616 36.819 19.948 1.00 48.25 117 LEU A CA 1
ATOM 971 C C . LEU A 1 117 ? -13.027 38.279 19.697 1.00 48.25 117 LEU A C 1
ATOM 973 O O . LEU A 1 117 ? -12.469 38.945 18.822 1.00 48.25 117 LEU A O 1
ATOM 977 N N . GLU A 1 118 ? -13.987 38.800 20.460 1.00 49.31 118 GLU A N 1
ATOM 978 C CA . GLU A 1 118 ? -14.222 40.243 20.516 1.00 49.31 118 GLU A CA 1
ATOM 979 C C . GLU A 1 118 ? -13.095 40.905 21.315 1.00 49.31 118 GLU A C 1
ATOM 981 O O . GLU A 1 118 ? -13.085 40.947 22.544 1.00 49.31 118 GLU A O 1
ATOM 986 N N . VAL A 1 119 ? -12.108 41.428 20.588 1.00 44.59 119 VAL A N 1
ATOM 987 C CA . VAL A 1 119 ? -11.043 42.262 21.143 1.00 44.59 119 VAL A CA 1
ATOM 988 C C . VAL A 1 119 ? -11.539 43.704 21.165 1.00 44.59 119 VAL A C 1
ATOM 990 O O . VAL A 1 119 ? -11.728 44.330 20.120 1.00 44.59 119 VAL A O 1
ATOM 993 N N . THR A 1 120 ? -11.746 44.261 22.357 1.00 51.94 120 THR A N 1
ATOM 994 C CA . THR A 1 120 ? -12.011 45.701 22.491 1.00 51.94 120 THR A CA 1
ATOM 995 C C . THR A 1 120 ? -10.775 46.499 22.067 1.00 51.94 120 THR A C 1
ATOM 997 O O . THR A 1 120 ? -9.643 46.033 22.196 1.00 51.94 120 THR A O 1
ATOM 1000 N N . ALA A 1 121 ? -10.959 47.730 21.581 1.00 52.69 121 ALA A N 1
ATOM 1001 C CA . ALA A 1 121 ? -9.875 48.560 21.035 1.00 52.69 121 ALA A CA 1
ATOM 1002 C C . ALA A 1 121 ? -8.726 48.892 22.025 1.00 52.69 121 ALA A C 1
ATOM 1004 O O . ALA A 1 121 ? -7.747 49.516 21.621 1.00 52.69 121 ALA A O 1
ATOM 1005 N N . SER A 1 122 ? -8.809 48.477 23.298 1.00 53.25 122 SER A N 1
ATOM 1006 C CA . SER A 1 122 ? -7.720 48.564 24.285 1.00 53.25 122 SER A CA 1
ATOM 1007 C C . SER A 1 122 ? -6.960 47.246 24.515 1.00 53.25 122 SER A C 1
ATOM 1009 O O . SER A 1 122 ? -6.123 47.185 25.414 1.00 53.25 122 SER A O 1
ATOM 1011 N N . GLY A 1 123 ? -7.230 46.193 23.736 1.00 50.75 123 GLY A N 1
ATOM 1012 C CA . GLY A 1 123 ? -6.450 44.950 23.737 1.00 50.75 123 GLY A CA 1
ATOM 1013 C C . GLY A 1 123 ? -6.670 44.033 24.943 1.00 50.75 123 GLY A C 1
ATOM 1014 O O . GLY A 1 123 ? -5.759 43.297 25.308 1.00 50.75 123 GLY A O 1
ATOM 1015 N N . HIS A 1 124 ? -7.840 44.075 25.585 1.00 48.50 124 HIS A N 1
ATOM 1016 C CA . HIS A 1 124 ? -8.213 43.077 26.595 1.00 48.50 124 HIS A CA 1
ATOM 1017 C C . HIS A 1 124 ? -8.956 41.901 25.952 1.00 48.50 124 HIS A C 1
ATOM 1019 O O . HIS A 1 124 ? -9.841 42.111 25.122 1.00 48.50 124 HIS A O 1
ATOM 1025 N N . ILE A 1 125 ? -8.570 40.683 26.343 1.00 55.28 125 ILE A N 1
ATOM 1026 C CA . ILE A 1 125 ? -9.155 39.408 25.913 1.00 55.28 125 ILE A CA 1
ATOM 1027 C C . ILE A 1 125 ? -9.940 38.853 27.105 1.00 55.28 125 ILE A C 1
ATOM 1029 O O . ILE A 1 125 ? -9.365 38.708 28.181 1.00 55.28 125 ILE A O 1
ATOM 1033 N N . PHE A 1 126 ? -11.228 38.565 26.917 1.00 51.78 126 PHE A N 1
ATOM 1034 C CA . PHE A 1 126 ? -12.048 37.863 27.906 1.00 51.78 126 PHE A CA 1
ATOM 1035 C C . PHE A 1 126 ? -12.192 36.398 27.485 1.00 51.78 126 PHE A C 1
ATOM 1037 O O . PHE A 1 126 ? -12.597 36.118 26.357 1.00 51.78 126 PHE A O 1
ATOM 1044 N N . GLU A 1 127 ? -11.868 35.469 28.382 1.00 53.12 127 GLU A N 1
ATOM 1045 C CA . GLU A 1 127 ? -12.248 34.062 28.239 1.00 53.12 127 GLU A CA 1
ATOM 1046 C C . GLU A 1 127 ? -13.679 33.879 28.779 1.00 53.12 127 GLU A C 1
ATOM 1048 O O . GLU A 1 127 ? -14.070 34.501 29.766 1.00 53.12 127 GLU A O 1
ATOM 1053 N N . LYS A 1 128 ? -14.490 33.051 28.105 1.00 55.50 128 LYS A N 1
ATOM 1054 C CA . LYS A 1 128 ? -15.937 32.869 28.366 1.00 55.50 128 LYS A CA 1
ATOM 1055 C C . LYS A 1 128 ? -16.282 32.336 29.773 1.00 55.50 128 LYS A C 1
ATOM 1057 O O . LYS A 1 128 ? -17.465 32.291 30.102 1.00 55.50 128 LYS A O 1
ATOM 1062 N N . ASP A 1 129 ? -15.297 32.001 30.604 1.00 51.97 129 ASP A N 1
ATOM 1063 C CA . ASP A 1 129 ? -15.511 31.572 31.993 1.00 51.97 129 ASP A CA 1
ATOM 1064 C C . ASP A 1 129 ? -15.746 32.736 32.978 1.00 51.97 129 ASP A C 1
ATOM 1066 O O . ASP A 1 129 ? -16.191 32.502 34.101 1.00 51.97 129 ASP A O 1
ATOM 1070 N N . ASP A 1 130 ? -15.566 33.996 32.563 1.00 55.38 130 ASP A N 1
ATOM 1071 C CA . ASP A 1 130 ? -15.817 35.169 33.422 1.00 55.38 130 ASP A CA 1
ATOM 1072 C C . ASP A 1 130 ? -17.270 35.694 33.380 1.00 55.38 130 ASP A C 1
ATOM 1074 O O . ASP A 1 130 ? -17.592 36.712 33.994 1.00 55.38 130 ASP A O 1
ATOM 1078 N N . LEU A 1 131 ? -18.193 35.015 32.689 1.00 56.69 131 LEU A N 1
ATOM 1079 C CA . LEU A 1 131 ? -19.575 35.497 32.518 1.00 56.69 131 LEU A CA 1
ATOM 1080 C C . LEU A 1 131 ? -20.557 35.113 33.640 1.00 56.69 131 LEU A C 1
ATOM 1082 O O . LEU A 1 131 ? -21.756 35.361 33.504 1.00 56.69 131 LEU A O 1
ATOM 1086 N N . ILE A 1 132 ? -20.090 34.576 34.773 1.00 54.16 132 ILE A N 1
ATOM 1087 C CA . ILE A 1 132 ? -20.945 34.393 35.959 1.00 54.16 132 ILE A CA 1
ATOM 1088 C C . ILE A 1 132 ? -20.216 34.803 37.245 1.00 54.16 132 ILE A C 1
ATOM 1090 O O . ILE A 1 132 ? -19.823 33.966 38.053 1.00 54.16 132 ILE A O 1
ATOM 1094 N N . ALA A 1 133 ? -20.124 36.111 37.485 1.00 46.81 133 ALA A N 1
ATOM 1095 C CA . ALA A 1 133 ? -20.126 36.664 38.839 1.00 46.81 133 ALA A CA 1
ATOM 1096 C C . ALA A 1 133 ? -20.625 38.124 38.847 1.00 46.81 133 ALA A C 1
ATOM 1098 O O . ALA A 1 133 ? -19.830 39.046 38.705 1.00 46.81 133 ALA A O 1
ATOM 1099 N N . LEU A 1 134 ? -21.936 38.264 39.109 1.00 39.22 134 LEU A N 1
ATOM 1100 C CA . LEU A 1 134 ? -22.675 39.443 39.617 1.00 39.22 134 LEU A CA 1
ATOM 1101 C C . LEU A 1 134 ? -22.798 40.697 38.733 1.00 39.22 134 LEU A C 1
ATOM 1103 O O . LEU A 1 134 ? -21.838 41.488 38.637 1.00 39.22 134 LEU A O 1
#

Sequence (134 aa):
MSTASDLERVFVQDEEISFSLFTVQEQVMLHKGKTNVAIINKLGAMSFQQYEYHALFRYFEDFLETLPGWWTPDIHHQFHVVRDFVARKKNAFAKEEAKNEDSDYEFVEAVTAEDFLEVTASGHIFEKDDLIAL

Foldseek 3Di:
DDPPDDPPPPPPPPVPPPPAPDDPVRLVCLLVLHDDPSRLVSLQVDDLVNQVVQCVDPSNVSNLVSFPPSPDPDSVVSNVSSNVVSVVVVVVVVVVVVVVVVPPDDPPDPPDPPPDQPQDPVGDTDDPVPPDDD

Radius of gyration: 25.82 Å; chains: 1; bounding box: 59×63×61 Å

Organism: NCBI:txid2494466